Protein AF-A0A7J2XBW1-F1 (afdb_monomer)

Secondary structure (DSSP, 8-state):
-TT--HHHHHHHHHHHHHTT--EEEEESTTTTHHHHHHHTSTTGGGTEEEEEE--SHHHHHHHH---HHHHHHH--

Structure (mmCIF, N/CA/C/O backbone):
data_AF-A0A7J2XBW1-F1
#
_entry.id   AF-A0A7J2XBW1-F1
#
loop_
_atom_site.group_PDB
_atom_site.id
_atom_site.type_symbol
_atom_site.label_atom_id
_atom_site.label_alt_id
_atom_site.label_comp_id
_atom_site.label_asym_id
_atom_site.label_entity_id
_atom_site.label_seq_id
_atom_site.pdbx_PDB_ins_code
_atom_site.Cartn_x
_atom_site.Cartn_y
_atom_site.Cartn_z
_atom_site.occupancy
_atom_site.B_iso_or_equiv
_atom_site.auth_seq_id
_atom_site.auth_comp_id
_atom_site.auth_asym_id
_atom_site.auth_atom_id
_atom_site.pdbx_PDB_model_num
ATOM 1 N N . MET A 1 1 ? 9.944 14.458 13.806 1.00 53.22 1 MET A N 1
ATOM 2 C CA . MET A 1 1 ? 9.620 14.264 12.376 1.00 53.22 1 MET A CA 1
ATOM 3 C C . MET A 1 1 ? 8.626 15.341 11.961 1.00 53.22 1 MET A C 1
ATOM 5 O O . MET A 1 1 ? 7.430 15.160 12.124 1.00 53.22 1 MET A O 1
ATOM 9 N N . SER A 1 2 ? 9.104 16.503 11.519 1.00 59.47 2 SER A N 1
ATOM 10 C CA . SER A 1 2 ? 8.232 17.583 11.040 1.00 59.47 2 SER A CA 1
ATOM 11 C C . SER A 1 2 ? 7.674 17.212 9.663 1.00 59.47 2 SER A C 1
ATOM 13 O O . SER A 1 2 ? 8.456 17.041 8.731 1.00 59.47 2 SER A O 1
ATOM 15 N N . GLY A 1 3 ? 6.354 17.056 9.536 1.00 78.62 3 GLY A N 1
ATOM 16 C CA . GLY A 1 3 ? 5.683 16.795 8.252 1.00 78.62 3 GLY A CA 1
ATOM 17 C C . GLY A 1 3 ? 4.626 15.687 8.278 1.00 78.62 3 GLY A C 1
ATOM 18 O O . GLY A 1 3 ? 3.860 15.565 7.327 1.00 78.62 3 GLY A O 1
ATOM 19 N N . ILE A 1 4 ? 4.545 14.902 9.356 1.00 84.69 4 ILE A N 1
ATOM 20 C CA . ILE A 1 4 ? 3.498 13.886 9.525 1.00 84.69 4 ILE A CA 1
ATOM 21 C C . ILE A 1 4 ? 2.285 14.538 10.194 1.00 84.69 4 ILE A C 1
ATOM 23 O O . ILE A 1 4 ? 2.408 15.125 11.266 1.00 84.69 4 ILE A O 1
ATOM 27 N N . ASN A 1 5 ? 1.116 14.435 9.558 1.00 93.06 5 ASN A N 1
ATOM 28 C CA . ASN A 1 5 ? -0.150 14.909 10.113 1.00 93.06 5 ASN A CA 1
ATOM 29 C C . ASN A 1 5 ? -0.879 13.750 10.813 1.00 93.06 5 ASN A C 1
ATOM 31 O O . ASN A 1 5 ? -1.541 12.936 10.167 1.00 93.06 5 ASN A O 1
ATOM 35 N N . GLU A 1 6 ? -0.746 13.676 12.137 1.00 93.12 6 GLU A N 1
ATOM 36 C CA . GLU A 1 6 ? -1.361 12.626 12.958 1.00 93.12 6 GLU A CA 1
ATOM 37 C C . GLU A 1 6 ? -2.895 12.686 12.957 1.00 93.12 6 GLU A C 1
ATOM 39 O O . GLU A 1 6 ? -3.552 11.644 12.987 1.00 93.12 6 GLU A O 1
ATOM 44 N N . GLU A 1 7 ? -3.486 13.882 12.871 1.00 95.69 7 GLU A N 1
ATOM 45 C CA . GLU A 1 7 ? -4.942 14.051 12.797 1.00 95.69 7 GLU A CA 1
ATOM 46 C C . GLU A 1 7 ? -5.500 13.383 11.532 1.00 95.69 7 GLU A C 1
ATOM 48 O O . GLU A 1 7 ? -6.479 12.634 11.587 1.00 95.69 7 GLU A O 1
ATOM 53 N N . LEU A 1 8 ? -4.828 13.583 10.395 1.00 96.06 8 LEU A N 1
ATOM 54 C CA . LEU A 1 8 ? -5.209 12.967 9.129 1.00 96.06 8 LEU A CA 1
ATOM 55 C C . LEU A 1 8 ? -5.102 11.438 9.187 1.00 96.06 8 LEU A C 1
ATOM 57 O O . LEU A 1 8 ? -6.020 10.751 8.736 1.00 96.06 8 LEU A O 1
ATOM 61 N N . LEU A 1 9 ? -4.016 10.901 9.751 1.00 96.25 9 LEU A N 1
ATOM 62 C CA . LEU A 1 9 ? -3.825 9.451 9.861 1.00 96.25 9 LEU A CA 1
ATOM 63 C C . LEU A 1 9 ? -4.924 8.800 10.715 1.00 96.25 9 LEU A C 1
ATOM 65 O O . LEU A 1 9 ? -5.515 7.804 10.297 1.00 96.25 9 LEU A O 1
ATOM 69 N N . ASN A 1 10 ? -5.260 9.400 11.860 1.00 97.00 10 ASN A N 1
ATOM 70 C CA . ASN A 1 10 ? -6.348 8.919 12.715 1.00 97.00 10 ASN A CA 1
ATOM 71 C C . ASN A 1 10 ? -7.710 9.001 12.014 1.00 97.00 10 ASN A C 1
ATOM 73 O O . ASN A 1 10 ? -8.507 8.066 12.096 1.00 97.00 10 ASN A O 1
ATOM 77 N N . LYS A 1 11 ? -7.972 10.080 11.266 1.00 97.94 11 LYS A N 1
ATOM 78 C CA . LYS A 1 11 ? -9.209 10.220 10.487 1.00 97.94 11 LYS A CA 1
ATOM 79 C C . LYS A 1 11 ? -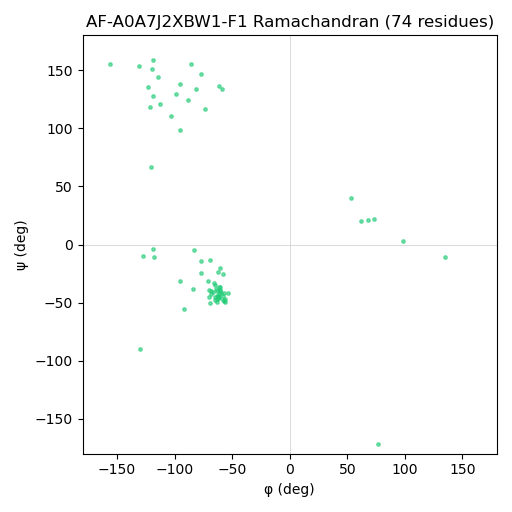9.341 9.130 9.422 1.00 97.94 11 LYS A C 1
ATOM 81 O O . LYS A 1 11 ? -10.419 8.562 9.270 1.00 97.94 11 LYS A O 1
ATOM 86 N N . VAL A 1 12 ? -8.258 8.811 8.710 1.00 97.75 12 VAL A N 1
ATOM 87 C CA . VAL A 1 12 ? -8.239 7.716 7.725 1.00 97.75 12 VAL A CA 1
ATOM 88 C C . VAL A 1 12 ? -8.488 6.368 8.405 1.00 97.75 12 VAL A C 1
ATOM 90 O O . VAL A 1 12 ? -9.342 5.614 7.942 1.00 97.75 12 VAL A O 1
ATOM 93 N N . ALA A 1 13 ? -7.805 6.080 9.517 1.00 97.88 13 ALA A N 1
ATOM 94 C CA . ALA A 1 13 ? -7.989 4.836 10.262 1.00 97.88 13 ALA A CA 1
ATOM 95 C C . ALA A 1 13 ? -9.444 4.654 10.724 1.00 97.88 13 ALA A C 1
ATOM 97 O O . ALA A 1 13 ? -10.037 3.602 10.484 1.00 97.88 13 ALA A O 1
ATOM 98 N N . ASN A 1 14 ? -10.048 5.692 11.309 1.00 98.12 14 ASN A N 1
ATOM 99 C CA . ASN A 1 14 ? -11.439 5.650 11.762 1.00 98.12 14 ASN A CA 1
ATOM 100 C C . ASN A 1 14 ? -12.406 5.400 10.600 1.00 98.12 14 ASN A C 1
ATOM 102 O O . ASN A 1 14 ? -13.240 4.503 10.688 1.00 98.12 14 ASN A O 1
ATOM 106 N N . LEU A 1 15 ? -12.237 6.105 9.476 1.00 98.44 15 LEU A N 1
ATOM 107 C CA . LEU A 1 15 ? -13.075 5.905 8.290 1.00 98.44 15 LEU A CA 1
ATOM 108 C C . LEU A 1 15 ? -12.986 4.476 7.737 1.00 98.44 15 LEU A C 1
ATOM 110 O O . LEU A 1 15 ? -13.998 3.918 7.313 1.00 98.44 15 LEU A O 1
ATOM 114 N N . LEU A 1 16 ? -11.793 3.876 7.724 1.00 98.44 16 LEU A N 1
ATOM 115 C CA . LEU A 1 16 ? -11.615 2.501 7.256 1.00 98.44 16 LEU A CA 1
ATOM 116 C C . LEU A 1 16 ? -12.273 1.488 8.202 1.00 98.44 16 LEU A C 1
ATOM 118 O O . LEU A 1 16 ? -12.959 0.580 7.725 1.00 98.44 16 LEU A O 1
ATOM 122 N N . LYS A 1 17 ? -12.128 1.673 9.523 1.00 97.56 17 LYS A N 1
ATOM 123 C CA . LYS A 1 17 ? -12.777 0.828 10.540 1.00 97.56 17 LYS A CA 1
ATOM 124 C C . LYS A 1 17 ? -14.301 0.923 10.471 1.00 97.56 17 LYS A C 1
ATOM 126 O O . LYS A 1 17 ? -14.969 -0.104 10.376 1.00 97.56 17 LYS A O 1
ATOM 131 N N . GLU A 1 18 ? -14.850 2.138 10.441 1.00 98.25 18 GLU A N 1
ATOM 132 C CA . GLU A 1 18 ? -16.295 2.391 10.341 1.00 98.25 18 GLU A CA 1
ATOM 133 C C . GLU A 1 18 ? -16.904 1.736 9.097 1.00 98.25 18 GLU A C 1
ATOM 135 O O . GLU A 1 18 ? -17.972 1.125 9.162 1.00 98.25 18 GLU A O 1
ATOM 140 N N . LYS A 1 19 ? -16.197 1.810 7.963 1.00 98.19 19 LYS A N 1
ATOM 141 C CA . LYS A 1 19 ? -16.638 1.208 6.699 1.00 98.19 19 LYS A CA 1
ATOM 142 C C . LYS A 1 19 ? -16.308 -0.277 6.566 1.00 98.19 19 LYS A C 1
ATOM 144 O O . LYS A 1 19 ? -16.722 -0.883 5.580 1.00 98.19 19 LYS A O 1
ATOM 149 N N . ARG A 1 20 ? -15.582 -0.864 7.523 1.00 97.69 20 ARG A N 1
ATOM 150 C CA . ARG A 1 20 ? -15.088 -2.252 7.480 1.00 97.69 20 ARG A CA 1
ATOM 151 C C . ARG A 1 20 ? -14.302 -2.559 6.200 1.00 97.69 20 ARG A C 1
ATOM 153 O O . ARG A 1 20 ? -14.446 -3.628 5.610 1.00 97.69 20 ARG A O 1
ATOM 160 N N . ILE A 1 21 ? -13.483 -1.607 5.759 1.00 98.38 21 ILE A N 1
ATOM 161 C CA . ILE A 1 21 ? -12.639 -1.747 4.570 1.00 98.38 21 ILE A CA 1
ATOM 162 C C . ILE A 1 21 ? -11.227 -2.116 5.010 1.00 98.38 21 ILE A C 1
ATOM 164 O O . ILE A 1 21 ? -10.628 -1.427 5.834 1.00 98.38 21 ILE A O 1
ATOM 168 N N . LYS A 1 22 ? -10.678 -3.169 4.398 1.00 98.19 22 LYS A N 1
ATOM 169 C CA . LYS A 1 22 ? -9.251 -3.479 4.475 1.00 98.19 22 LYS A CA 1
ATOM 170 C C . LYS A 1 22 ? -8.510 -2.912 3.275 1.00 98.19 22 LYS A C 1
ATOM 172 O O . LYS A 1 22 ? -8.985 -3.014 2.146 1.00 98.19 22 LYS A O 1
ATOM 177 N N . ILE A 1 23 ? -7.336 -2.350 3.526 1.00 98.50 23 ILE A N 1
ATOM 178 C CA . ILE A 1 23 ? -6.432 -1.820 2.510 1.00 98.50 23 ILE A CA 1
ATOM 179 C C . ILE A 1 23 ? -5.094 -2.557 2.533 1.00 98.50 23 ILE A C 1
ATOM 181 O O . ILE A 1 23 ? -4.699 -3.153 3.536 1.00 98.50 23 ILE A O 1
ATOM 185 N N . ALA A 1 24 ? -4.387 -2.471 1.414 1.00 98.44 24 ALA A N 1
ATOM 186 C CA . ALA A 1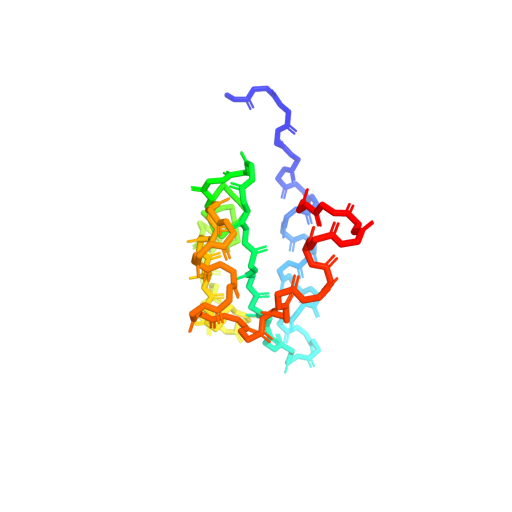 24 ? -3.007 -2.896 1.270 1.00 98.44 24 ALA A CA 1
ATOM 187 C C . ALA A 1 24 ? -2.205 -1.778 0.596 1.00 98.44 24 ALA A C 1
ATOM 189 O O . ALA A 1 24 ? -2.772 -0.983 -0.157 1.00 98.44 24 ALA A O 1
ATOM 190 N N . THR A 1 25 ? -0.899 -1.721 0.846 1.00 98.62 25 THR A N 1
ATOM 191 C CA . THR A 1 25 ? -0.000 -0.764 0.185 1.00 98.62 25 THR A CA 1
ATOM 192 C C . THR A 1 25 ? 1.016 -1.474 -0.700 1.00 98.62 25 THR A C 1
ATOM 194 O O . THR A 1 25 ? 1.520 -2.548 -0.372 1.00 98.62 25 THR A O 1
ATOM 197 N N . ALA A 1 26 ? 1.338 -0.840 -1.824 1.00 98.44 26 ALA A N 1
ATOM 198 C CA . ALA A 1 26 ? 2.499 -1.141 -2.647 1.00 98.44 26 ALA A CA 1
ATOM 199 C C . ALA A 1 26 ? 3.347 0.134 -2.734 1.00 98.44 26 ALA A C 1
ATOM 201 O O . ALA A 1 26 ? 2.876 1.168 -3.200 1.00 98.44 26 ALA A O 1
ATOM 202 N N . GLU A 1 27 ? 4.578 0.074 -2.240 1.00 98.62 27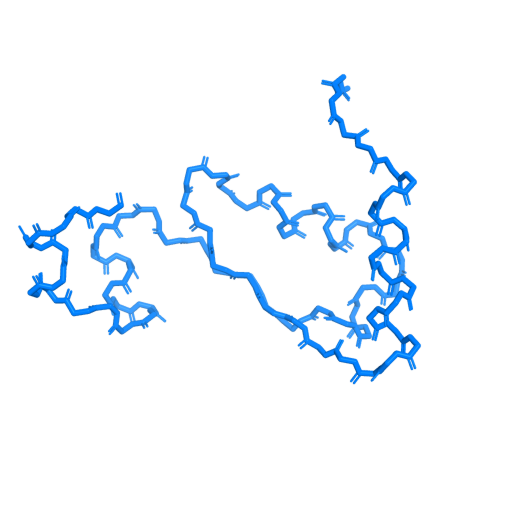 GLU A N 1
ATOM 203 C CA . GLU A 1 27 ? 5.472 1.215 -2.066 1.00 98.62 27 GLU A CA 1
ATOM 204 C C . GLU A 1 27 ? 6.762 1.040 -2.874 1.00 98.62 27 GLU A C 1
ATOM 206 O O . GLU A 1 27 ? 7.226 -0.077 -3.105 1.00 98.62 27 GLU A O 1
ATOM 211 N N . SER A 1 28 ? 7.360 2.159 -3.285 1.00 98.06 28 SER A N 1
ATOM 212 C CA . SER A 1 28 ? 8.664 2.199 -3.958 1.00 98.06 28 SER A CA 1
ATOM 213 C C . SER A 1 28 ? 9.551 3.231 -3.260 1.00 98.06 28 SER A C 1
ATOM 215 O O . SER A 1 28 ? 10.187 2.902 -2.262 1.00 98.06 28 SER A O 1
ATOM 217 N N . CYS A 1 29 ? 9.535 4.497 -3.688 1.00 97.44 29 CYS A N 1
ATOM 218 C CA . CYS A 1 29 ? 10.394 5.555 -3.137 1.00 97.44 29 CYS A CA 1
ATOM 219 C C . CYS A 1 29 ? 10.162 5.865 -1.647 1.00 97.44 29 CYS A C 1
ATOM 221 O O . CYS A 1 29 ? 11.077 6.336 -0.981 1.00 97.44 29 CYS A O 1
ATOM 223 N N . THR A 1 30 ? 8.975 5.567 -1.114 1.00 96.94 30 THR A N 1
ATOM 224 C CA . THR A 1 30 ? 8.641 5.741 0.308 1.00 96.94 30 THR A CA 1
ATOM 225 C C . THR A 1 30 ? 9.229 4.654 1.209 1.00 96.94 30 THR A C 1
ATOM 227 O O . THR A 1 30 ? 9.245 4.829 2.423 1.00 96.94 30 THR A O 1
ATOM 230 N N . GLY A 1 31 ? 9.705 3.534 0.651 1.00 97.12 31 GLY A N 1
ATOM 231 C CA . GLY A 1 31 ? 10.455 2.514 1.391 1.00 97.12 31 GLY A CA 1
ATOM 232 C C . GLY A 1 31 ? 9.704 1.830 2.540 1.00 97.12 31 GLY A C 1
ATOM 233 O O . GLY A 1 31 ? 10.351 1.272 3.420 1.00 97.12 31 GLY A O 1
ATOM 234 N N . GLY A 1 32 ? 8.368 1.872 2.560 1.00 97.94 32 GLY A N 1
ATOM 235 C CA . GLY A 1 32 ? 7.555 1.321 3.651 1.00 97.94 32 GLY A CA 1
ATOM 236 C C . GLY A 1 32 ? 7.086 2.360 4.673 1.00 97.94 32 GLY A C 1
ATOM 237 O O . GLY A 1 32 ? 6.451 1.998 5.663 1.00 97.94 32 GLY A O 1
ATOM 238 N N . MET A 1 33 ? 7.384 3.648 4.467 1.00 97.00 33 MET A N 1
ATOM 239 C CA . MET A 1 33 ? 6.960 4.712 5.377 1.00 97.00 33 MET A CA 1
ATOM 240 C C . MET A 1 33 ? 5.431 4.799 5.489 1.00 97.00 33 MET A C 1
ATOM 242 O O . MET A 1 33 ? 4.925 5.031 6.584 1.00 97.00 33 MET A O 1
ATOM 246 N N . LEU A 1 34 ? 4.679 4.575 4.404 1.00 97.12 34 LEU A N 1
ATOM 247 C CA . LEU A 1 34 ? 3.215 4.617 4.470 1.00 97.12 34 LEU A CA 1
ATOM 248 C C . LEU A 1 34 ? 2.660 3.430 5.263 1.00 97.12 34 LEU A C 1
ATOM 250 O O . LEU A 1 34 ? 1.814 3.627 6.135 1.00 97.12 34 LEU A O 1
ATOM 254 N N . ALA A 1 35 ? 3.157 2.217 5.005 1.00 98.25 35 ALA A N 1
ATOM 255 C CA . ALA A 1 35 ? 2.806 1.044 5.795 1.00 98.25 35 ALA A CA 1
ATOM 256 C C . ALA A 1 35 ? 3.112 1.278 7.280 1.00 98.25 35 ALA A C 1
ATOM 258 O O . ALA A 1 35 ? 2.231 1.073 8.108 1.00 98.25 35 ALA A O 1
ATOM 259 N N . ASN A 1 36 ? 4.300 1.802 7.611 1.00 97.69 36 ASN A N 1
ATOM 260 C CA . ASN A 1 36 ? 4.683 2.109 8.990 1.00 97.69 36 ASN A CA 1
ATOM 261 C C . ASN A 1 36 ? 3.700 3.077 9.666 1.00 97.69 36 ASN A C 1
ATOM 263 O O . ASN A 1 36 ? 3.219 2.789 10.762 1.00 97.69 36 ASN A O 1
ATOM 267 N N . LEU A 1 37 ? 3.353 4.182 8.997 1.00 96.94 37 LEU A N 1
ATOM 268 C CA . LEU A 1 37 ? 2.393 5.166 9.504 1.00 96.94 37 LEU A CA 1
ATOM 269 C C . LEU A 1 37 ? 1.023 4.545 9.794 1.00 96.94 37 LEU A C 1
ATOM 271 O O . LEU A 1 37 ? 0.438 4.808 10.843 1.00 96.94 37 LEU A O 1
ATOM 275 N N . LEU A 1 38 ? 0.524 3.706 8.885 1.00 97.50 38 LEU A N 1
ATOM 276 C CA . LEU A 1 38 ? -0.769 3.041 9.039 1.00 97.50 38 LEU A CA 1
ATOM 277 C C . LEU A 1 38 ? -0.741 1.980 10.141 1.00 97.50 38 LEU A C 1
ATOM 279 O O . LEU A 1 38 ? -1.715 1.861 10.882 1.00 97.50 38 LEU A O 1
ATOM 283 N N . THR A 1 39 ? 0.350 1.221 10.265 1.00 97.44 39 THR A N 1
ATOM 284 C CA . THR A 1 39 ? 0.474 0.154 11.267 1.00 97.44 39 THR A CA 1
ATOM 285 C C . THR A 1 39 ? 0.754 0.673 12.673 1.00 97.44 39 THR A C 1
ATOM 287 O O . THR A 1 39 ? 0.397 -0.005 13.633 1.00 97.44 39 THR A O 1
ATOM 290 N N . ASN A 1 40 ? 1.335 1.872 12.811 1.00 96.44 40 ASN A N 1
ATOM 291 C CA . ASN A 1 40 ? 1.612 2.498 14.110 1.00 96.44 40 ASN A CA 1
ATOM 292 C C . ASN A 1 40 ? 0.344 2.951 14.857 1.00 96.44 40 ASN A C 1
ATOM 294 O O . ASN A 1 40 ? 0.413 3.246 16.049 1.00 96.44 40 ASN A O 1
ATOM 298 N N . ILE A 1 41 ? -0.816 2.999 14.196 1.00 96.50 41 ILE A N 1
ATOM 299 C CA . ILE A 1 41 ? -2.098 3.268 14.856 1.00 96.50 41 ILE A CA 1
ATOM 300 C C . ILE A 1 41 ? -2.630 1.979 15.489 1.00 96.50 41 ILE A C 1
ATOM 302 O O . ILE A 1 41 ? -2.680 0.918 14.864 1.00 96.50 41 ILE A O 1
ATOM 306 N N . SER A 1 42 ? -3.082 2.075 16.739 1.00 96.12 42 SER A N 1
ATOM 307 C CA . SER A 1 42 ? -3.640 0.932 17.467 1.00 96.12 42 SER A CA 1
ATOM 308 C C . SER A 1 42 ? -4.895 0.355 16.792 1.00 96.12 42 SER A C 1
ATOM 310 O O . SER A 1 42 ? -5.804 1.069 16.357 1.00 96.12 42 SER A O 1
ATOM 312 N N . GLY A 1 43 ? -4.957 -0.976 16.712 1.00 96.75 43 GLY A N 1
ATOM 313 C CA . GLY A 1 43 ? -6.018 -1.693 15.995 1.00 96.75 43 GLY A CA 1
ATOM 314 C C . GLY A 1 43 ? -5.900 -1.601 14.470 1.00 96.75 43 GLY A C 1
ATOM 315 O O . GLY A 1 43 ? -6.889 -1.779 13.765 1.00 96.75 43 GLY A O 1
ATOM 316 N N . SER A 1 44 ? -4.707 -1.318 13.941 1.00 97.94 44 SER A N 1
ATOM 317 C 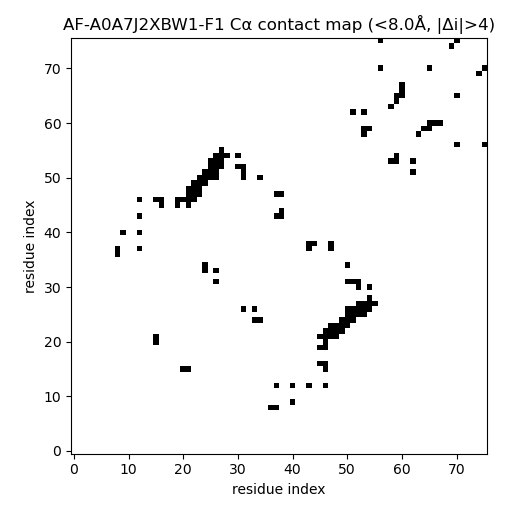CA . SER A 1 44 ? -4.441 -1.309 12.499 1.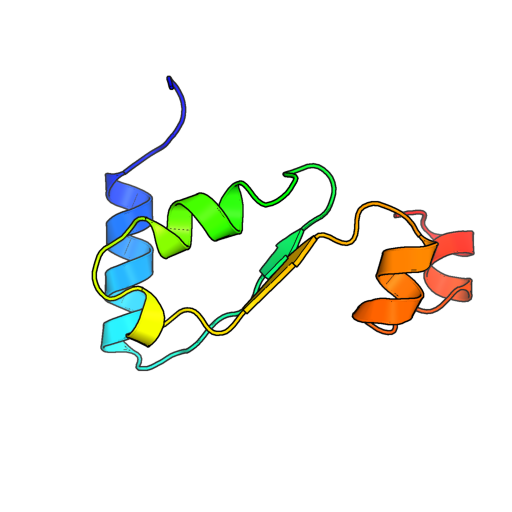00 97.94 44 SER A CA 1
ATOM 318 C C . SER A 1 44 ? -4.733 -2.643 11.808 1.00 97.94 44 SER A C 1
ATOM 320 O O . SER A 1 44 ? -5.111 -2.645 10.641 1.00 97.94 44 SER A O 1
ATOM 322 N N . SER A 1 45 ? -4.688 -3.768 12.526 1.00 97.81 45 SER A N 1
ATOM 323 C CA . SER A 1 45 ? -5.084 -5.092 12.017 1.00 97.81 45 SER A CA 1
ATOM 324 C C . SER A 1 45 ? -6.550 -5.185 11.564 1.00 97.81 45 SER A C 1
ATOM 326 O O . SER A 1 45 ? -6.898 -6.071 10.778 1.00 97.81 45 SER A O 1
ATOM 328 N N . GLU A 1 46 ? -7.416 -4.274 12.019 1.00 98.19 46 GLU A N 1
ATOM 329 C CA . GLU A 1 46 ? -8.812 -4.202 11.581 1.00 98.19 46 GLU A CA 1
ATOM 330 C C . GLU A 1 46 ? -8.942 -3.710 10.130 1.00 98.19 46 GLU A C 1
ATOM 332 O O . GLU A 1 46 ? -9.857 -4.136 9.425 1.00 98.19 46 GLU A O 1
ATOM 337 N N . TYR A 1 47 ? -8.021 -2.855 9.665 1.00 98.50 47 TYR A N 1
ATOM 338 C CA . TYR A 1 47 ? -8.116 -2.190 8.359 1.00 98.50 47 TYR A CA 1
ATOM 339 C C . TYR A 1 47 ? -6.886 -2.335 7.456 1.00 98.50 47 TYR A C 1
ATOM 341 O O . TYR A 1 47 ? -6.957 -1.973 6.285 1.00 98.50 47 TYR A O 1
ATOM 349 N N . PHE A 1 48 ? -5.759 -2.845 7.940 1.00 98.69 48 PHE A N 1
ATOM 350 C CA . PHE A 1 48 ? -4.546 -3.020 7.148 1.00 98.69 48 PHE A CA 1
ATOM 351 C C . PHE A 1 48 ? -4.248 -4.508 6.965 1.00 98.69 48 PHE A C 1
ATOM 353 O O . PHE A 1 48 ? -4.103 -5.241 7.941 1.00 98.69 48 PHE A O 1
ATOM 360 N N . ASP A 1 49 ? -4.188 -4.960 5.712 1.00 98.44 49 ASP A N 1
ATOM 361 C CA . ASP A 1 49 ? -3.934 -6.364 5.366 1.00 98.44 49 ASP A CA 1
ATOM 362 C C . ASP A 1 49 ? -2.442 -6.637 5.150 1.00 98.44 49 ASP A C 1
ATOM 364 O O . ASP A 1 49 ? -1.862 -7.510 5.791 1.00 98.44 49 ASP A O 1
ATOM 368 N N . ARG A 1 50 ? -1.806 -5.884 4.243 1.00 98.12 50 ARG A N 1
ATOM 369 C CA . ARG A 1 50 ? -0.398 -6.084 3.877 1.00 98.12 50 ARG A CA 1
ATOM 370 C C . ARG A 1 50 ? 0.248 -4.825 3.313 1.00 98.12 50 ARG A C 1
ATOM 372 O O . ARG A 1 50 ? -0.420 -3.991 2.706 1.00 98.12 50 ARG A O 1
ATOM 379 N N . GLY A 1 51 ? 1.569 -4.754 3.436 1.00 98.19 51 GLY A N 1
ATOM 380 C CA . GLY A 1 51 ? 2.410 -3.788 2.734 1.00 98.19 51 GLY A CA 1
ATOM 381 C C . GLY A 1 51 ? 3.472 -4.506 1.908 1.00 98.19 51 GLY A C 1
ATOM 382 O O . GLY A 1 51 ? 4.093 -5.454 2.385 1.00 98.19 51 GLY A O 1
ATOM 383 N N . ILE A 1 52 ? 3.678 -4.061 0.672 1.00 98.50 52 ILE A N 1
ATOM 384 C CA . ILE A 1 52 ? 4.733 -4.541 -0.223 1.00 98.50 52 ILE A CA 1
ATOM 385 C C . ILE A 1 52 ? 5.646 -3.370 -0.558 1.00 98.50 52 ILE A C 1
ATOM 387 O O . ILE A 1 52 ? 5.181 -2.345 -1.043 1.00 98.50 52 ILE A O 1
ATOM 391 N N . VAL A 1 53 ? 6.953 -3.539 -0.369 1.00 98.56 53 VAL A N 1
ATOM 392 C CA . VAL A 1 53 ? 7.954 -2.595 -0.879 1.00 98.56 53 VAL A CA 1
ATOM 393 C C . VAL A 1 53 ? 8.596 -3.205 -2.124 1.00 98.56 53 VAL A C 1
ATOM 395 O O . VAL A 1 53 ? 9.325 -4.188 -2.039 1.00 98.56 53 VAL A O 1
ATOM 398 N N . SER A 1 54 ? 8.316 -2.625 -3.291 1.00 98.25 54 SER A N 1
ATOM 399 C CA . SER A 1 54 ? 8.740 -3.104 -4.614 1.00 98.25 54 SER A CA 1
ATOM 400 C C . SER A 1 54 ? 9.593 -2.050 -5.332 1.00 98.25 54 SER A C 1
ATOM 402 O O . SER A 1 54 ? 9.201 -1.450 -6.332 1.00 98.25 54 SER A O 1
ATOM 404 N N . TYR A 1 55 ? 10.790 -1.783 -4.800 1.00 97.25 55 TYR A N 1
ATOM 405 C CA . TYR A 1 55 ? 11.626 -0.668 -5.266 1.00 97.25 55 TYR A CA 1
ATOM 406 C C . TYR A 1 55 ? 12.110 -0.835 -6.716 1.00 97.25 55 TYR A C 1
ATOM 408 O O . TYR A 1 55 ? 12.018 0.088 -7.522 1.00 97.25 55 TYR A O 1
ATOM 416 N N . SER A 1 56 ? 12.587 -2.027 -7.082 1.00 97.94 56 SER A N 1
ATOM 417 C CA . SER A 1 56 ? 13.101 -2.300 -8.428 1.00 97.94 56 SER A CA 1
ATOM 418 C C . SER A 1 56 ? 11.996 -2.709 -9.403 1.00 97.94 56 SER A C 1
ATOM 420 O O . SER A 1 56 ? 10.982 -3.280 -9.002 1.00 97.94 56 SER A O 1
ATOM 422 N N . ASN A 1 57 ? 12.226 -2.495 -10.703 1.00 98.25 57 ASN A N 1
ATOM 423 C CA . ASN A 1 57 ? 11.350 -3.006 -11.765 1.00 98.25 57 ASN A CA 1
ATOM 424 C C . ASN A 1 57 ? 11.139 -4.517 -11.631 1.00 98.25 57 ASN A C 1
ATOM 426 O O . ASN A 1 57 ? 10.010 -4.985 -11.716 1.00 98.25 57 ASN A O 1
ATOM 430 N N . ARG A 1 58 ? 12.205 -5.271 -11.324 1.00 98.31 58 ARG A N 1
ATOM 431 C CA . ARG A 1 58 ? 12.116 -6.712 -11.059 1.00 98.31 58 ARG A CA 1
ATOM 432 C C . ARG A 1 58 ? 11.126 -7.024 -9.932 1.00 98.31 58 ARG A C 1
ATOM 434 O O . ARG A 1 58 ? 10.242 -7.844 -10.133 1.00 98.31 58 ARG A O 1
ATOM 441 N N . ALA A 1 59 ? 11.221 -6.334 -8.794 1.00 98.31 59 ALA A N 1
ATOM 442 C CA . ALA A 1 59 ? 10.312 -6.549 -7.668 1.00 98.31 59 ALA A CA 1
ATOM 443 C C . ALA A 1 59 ? 8.856 -6.185 -8.009 1.00 98.31 59 ALA A C 1
ATOM 445 O O . ALA A 1 59 ? 7.941 -6.900 -7.611 1.00 98.31 59 ALA A O 1
ATOM 446 N N . LYS A 1 60 ? 8.628 -5.109 -8.780 1.00 98.56 60 LYS A N 1
ATOM 447 C CA . LYS A 1 60 ? 7.285 -4.742 -9.269 1.00 98.56 60 LYS A CA 1
ATOM 448 C C . LYS A 1 60 ? 6.678 -5.855 -10.132 1.00 98.56 60 LYS A C 1
ATOM 450 O O . LYS A 1 60 ? 5.505 -6.179 -9.971 1.00 98.56 60 LYS A O 1
ATOM 455 N N . MET A 1 61 ? 7.473 -6.469 -11.008 1.00 98.44 61 MET A N 1
ATOM 456 C CA . MET A 1 61 ? 7.016 -7.587 -11.840 1.00 98.44 61 MET A CA 1
ATOM 457 C C . MET A 1 61 ? 6.766 -8.856 -11.008 1.00 98.44 61 MET A C 1
ATOM 459 O O . MET A 1 61 ? 5.685 -9.428 -11.082 1.00 98.44 61 MET A O 1
ATOM 463 N N . GLU A 1 62 ? 7.728 -9.272 -10.177 1.00 98.38 62 GLU A N 1
ATOM 464 C CA . GLU A 1 62 ? 7.658 -10.525 -9.404 1.00 98.38 62 GLU A CA 1
ATOM 465 C C . GLU A 1 62 ? 6.560 -10.513 -8.332 1.00 98.38 62 GLU A C 1
ATOM 467 O O . GLU A 1 62 ? 5.884 -11.518 -8.131 1.00 98.38 62 GLU A O 1
ATOM 472 N N . MET A 1 63 ? 6.382 -9.390 -7.630 1.00 98.12 63 MET A N 1
ATOM 473 C CA . MET A 1 63 ? 5.487 -9.321 -6.469 1.00 98.12 63 MET A CA 1
ATOM 474 C C . MET A 1 63 ? 4.089 -8.807 -6.812 1.00 98.12 63 MET A C 1
ATOM 476 O O . MET A 1 63 ? 3.129 -9.166 -6.133 1.00 98.12 63 MET A O 1
ATOM 480 N N . LEU A 1 64 ? 3.977 -7.931 -7.816 1.00 98.12 64 LEU A N 1
ATOM 481 C CA . LEU A 1 64 ? 2.730 -7.233 -8.148 1.00 98.12 64 LEU A CA 1
ATOM 482 C C . LEU A 1 64 ? 2.220 -7.552 -9.559 1.00 98.12 64 LEU A C 1
ATOM 484 O O . LEU A 1 64 ? 1.152 -7.075 -9.930 1.00 98.12 64 LEU A O 1
ATOM 488 N N . GLY A 1 65 ? 2.959 -8.338 -10.350 1.00 98.25 65 GLY A N 1
ATOM 489 C CA . GLY A 1 65 ? 2.552 -8.708 -11.705 1.00 98.25 65 GLY A CA 1
ATOM 490 C C . GLY A 1 65 ? 2.550 -7.539 -12.692 1.00 98.25 65 GLY A C 1
ATOM 491 O O . GLY A 1 65 ? 1.867 -7.610 -13.713 1.00 98.25 65 GLY A O 1
ATOM 492 N N . VAL A 1 66 ? 3.282 -6.453 -12.405 1.00 98.31 66 VAL A N 1
ATOM 493 C CA . VAL A 1 66 ? 3.449 -5.352 -13.366 1.00 98.31 66 VAL A CA 1
ATOM 494 C C . VAL A 1 66 ? 4.080 -5.916 -14.638 1.00 98.31 66 VAL A C 1
ATOM 496 O O . VAL A 1 66 ? 5.033 -6.687 -14.560 1.00 98.31 66 VAL A O 1
ATOM 499 N N . SER A 1 67 ? 3.555 -5.568 -15.812 1.00 98.50 67 SER A N 1
ATOM 500 C CA . SER A 1 67 ? 4.092 -6.101 -17.063 1.00 98.50 67 SER A CA 1
ATOM 501 C C . SER A 1 67 ? 5.396 -5.405 -17.454 1.00 98.50 67 SER A C 1
ATOM 503 O O . SER A 1 67 ? 5.577 -4.202 -17.225 1.00 98.50 67 SER A O 1
ATOM 505 N N . LYS A 1 68 ? 6.300 -6.151 -18.094 1.00 98.38 68 LYS A N 1
ATOM 506 C CA . LYS A 1 68 ? 7.556 -5.600 -18.611 1.00 98.38 68 LYS A CA 1
ATOM 507 C C . LYS A 1 68 ? 7.291 -4.508 -19.649 1.00 98.38 68 LYS A C 1
ATOM 509 O O . LYS A 1 68 ? 7.942 -3.471 -19.623 1.00 98.38 68 LYS A O 1
ATOM 514 N N . GLU A 1 69 ? 6.285 -4.699 -20.499 1.00 98.50 69 GLU A N 1
ATOM 515 C CA . GLU A 1 69 ? 5.891 -3.748 -21.543 1.00 98.50 69 GLU A CA 1
ATOM 516 C C . GLU A 1 69 ? 5.454 -2.402 -20.953 1.00 98.50 69 GLU A C 1
ATOM 518 O O . GLU A 1 69 ? 5.747 -1.354 -21.526 1.00 98.50 69 GLU A O 1
ATOM 523 N N . THR A 1 70 ? 4.779 -2.416 -19.798 1.00 98.38 70 THR A N 1
ATOM 524 C CA . THR A 1 70 ? 4.372 -1.189 -19.100 1.00 98.38 70 THR A CA 1
ATOM 525 C C . THR A 1 70 ? 5.600 -0.415 -18.627 1.00 98.38 70 THR A C 1
ATOM 527 O O . THR A 1 70 ? 5.708 0.783 -18.883 1.00 98.38 70 THR A O 1
ATOM 530 N N . LEU A 1 71 ? 6.548 -1.104 -17.988 1.00 98.06 71 LEU A N 1
ATOM 531 C CA . LEU A 1 71 ? 7.757 -0.487 -17.441 1.00 98.06 71 LEU A CA 1
ATOM 532 C C . LEU A 1 71 ? 8.693 0.023 -18.542 1.00 98.06 71 LEU A C 1
ATOM 534 O O . LEU A 1 71 ? 9.234 1.118 -18.419 1.00 98.06 71 LEU A O 1
ATOM 538 N N . ASP A 1 72 ? 8.847 -0.730 -19.632 1.00 97.69 72 ASP A N 1
ATOM 539 C CA . ASP A 1 72 ? 9.675 -0.328 -20.773 1.00 97.69 72 ASP A CA 1
ATOM 540 C C . ASP A 1 72 ? 9.101 0.916 -21.477 1.00 97.69 72 ASP A C 1
ATOM 542 O O . ASP A 1 72 ? 9.854 1.760 -21.960 1.00 97.69 72 ASP A O 1
ATOM 546 N N . LYS A 1 73 ? 7.766 1.049 -21.528 1.00 98.31 73 LYS A N 1
ATOM 547 C CA . LYS A 1 73 ? 7.094 2.157 -22.220 1.00 98.31 73 LYS A CA 1
ATOM 548 C C . LYS A 1 73 ? 6.963 3.423 -21.374 1.00 98.31 73 LYS A C 1
ATOM 550 O O . LYS A 1 73 ? 7.053 4.519 -21.925 1.00 98.31 73 LYS A O 1
ATOM 555 N N . TYR A 1 74 ? 6.698 3.287 -20.076 1.00 98.00 74 TYR A N 1
ATOM 556 C CA . TYR A 1 74 ? 6.322 4.414 -19.212 1.00 98.00 74 TYR A CA 1
ATOM 557 C C . TYR A 1 74 ? 7.302 4.681 -18.067 1.00 98.00 74 TYR A C 1
ATOM 559 O O . TYR A 1 74 ? 7.204 5.724 -17.424 1.00 98.00 74 TYR A O 1
ATOM 567 N N . GLY A 1 75 ? 8.249 3.777 -17.817 1.00 94.94 75 GLY A N 1
ATOM 568 C CA . GLY A 1 75 ? 9.055 3.808 -16.604 1.00 94.94 75 GLY A CA 1
ATOM 569 C C . GLY A 1 75 ? 8.290 3.300 -15.380 1.00 94.94 75 GLY A C 1
ATOM 570 O O . GLY A 1 75 ? 7.201 2.731 -15.489 1.00 94.94 75 GLY A O 1
ATOM 571 N N . ALA A 1 76 ? 8.913 3.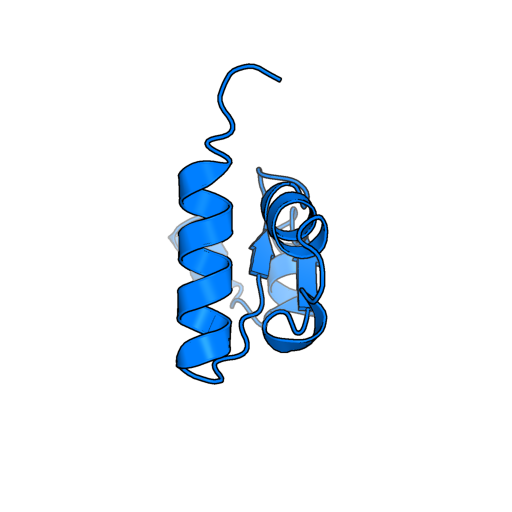471 -14.217 1.00 92.62 76 ALA A N 1
ATOM 572 C CA . ALA A 1 76 ? 8.426 3.032 -12.912 1.00 92.62 76 ALA A CA 1
ATOM 573 C C . ALA A 1 76 ? 8.154 4.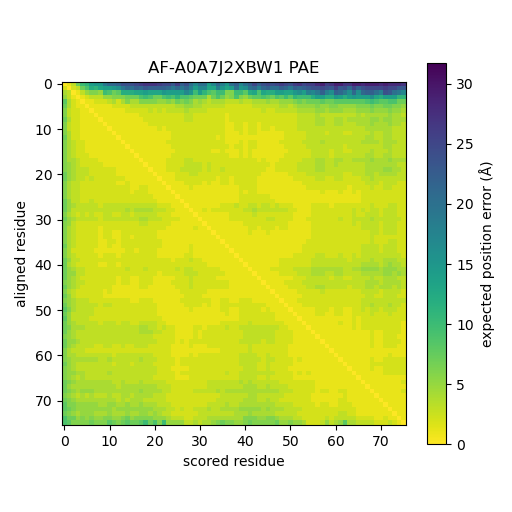209 -11.978 1.00 92.62 76 ALA A C 1
ATOM 575 O O . ALA A 1 76 ? 8.821 5.254 -12.150 1.00 92.62 76 ALA A O 1
#

Foldseek 3Di:
DPPDDLVVLVVVLVVQLVVQEADEEEAAPCQCVVVVSLVPDPPSVSHYDYYHYQHDPVSCCPPVVDDPVCCVVPND

Radius of gyration: 14.75 Å; Cα contacts (8 Å, |Δi|>4): 75; chains: 1; bounding box: 30×28×40 Å

Mean predicted aligned error: 3.0 Å

Solvent-accessible surface area (backbone atoms only — not comparable to full-atom values): 4618 Å² total; per-residue (Å²): 127,94,85,74,62,64,69,59,52,53,51,52,51,50,54,28,51,78,67,69,40,70,46,69,49,80,30,39,95,62,70,43,52,65,50,50,61,55,58,73,41,89,72,26,77,70,27,48,75,52,67,43,70,34,69,47,71,66,42,31,30,77,75,69,64,48,54,68,70,55,40,75,74,71,50,131

pLDDT: mean 96.11, std 7.16, range [53.22, 98.69]

Sequence (76 aa):
MSGINEELLNKVANLLKEKRIKIATAESCTGGMLANLLTNISGSSEYFDRGIVSYSNRAKMEMLGVSKETLDKYGA

Nearest PDB structures (foldseek):
  5kol-assembly2_D  TM=9.834E-01  e=7.914E-07  Escherichia coli O157:H7
  5v01-assembly1_B  TM=9.844E-01  e=1.788E-06  Klebsiella pneumoniae subsp. pneumoniae MGH 78578
  5vu3-assembly2_B  TM=8.981E-01  e=5.635E-07  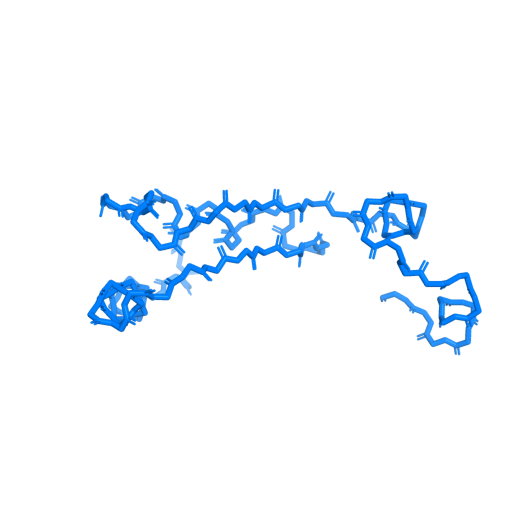Enterobacter cloacae subsp. cloacae ATCC 13047
  6l19-assembly1_B  TM=9.697E-01  e=2.192E-06  Enterobacter asburiae
  5kvk-assembly1_A-2  TM=9.846E-01  e=9.128E-06  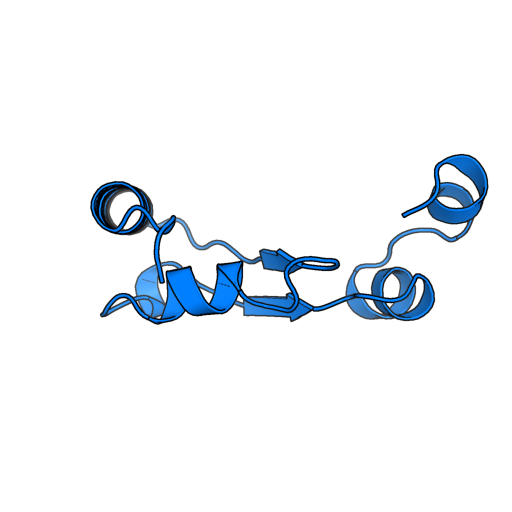Klebsiella pneumoniae 700603